Protein AF-W2HJD1-F1 (afdb_monomer)

pLDDT: mean 78.32, std 12.9, range [36.12, 96.56]

Foldseek 3Di:
DDDDDDDPVRVVVVVVVVVVVVVPPDDPDPDPPQDPPDDDDDDDCVLVVLLVVDPQQQQAPDCVSCVVSVHDPVVVVVCVVVVQKDKDKDFPDDDQDPVNVVVVVVPVCVQQDPPVRHGDPCPVDDDDDDDDDDPDDRMTMGIDGPPDDDDDDDD

Solvent-accessible surface area (backbone atoms only — not comparable to full-atom values): 10219 Å² total; per-residue (Å²): 136,84,80,81,78,77,51,70,72,53,50,50,50,52,51,52,53,52,56,58,65,64,64,74,64,94,60,75,84,90,70,73,88,70,55,96,82,65,76,88,74,82,74,66,70,71,64,53,52,51,61,66,71,46,58,58,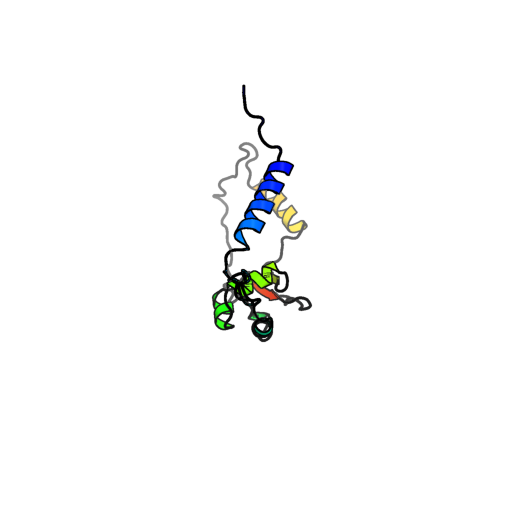90,72,33,38,86,40,68,69,46,33,52,72,60,73,39,60,64,67,57,58,54,48,34,40,73,72,59,58,35,40,84,46,76,50,61,70,70,76,76,82,49,73,66,59,48,50,54,48,62,64,53,58,58,76,47,39,38,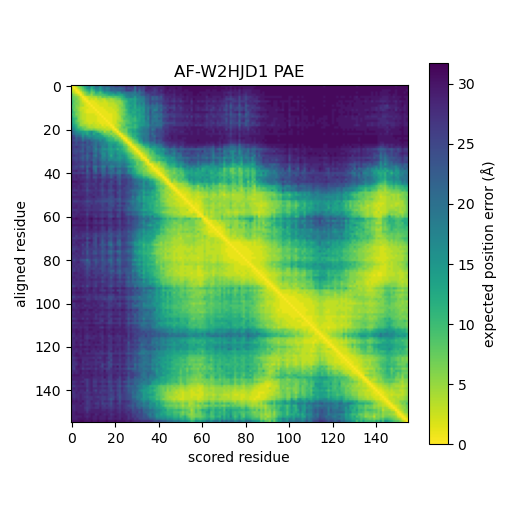94,84,78,72,40,72,58,87,56,87,89,62,82,90,83,84,88,83,83,85,67,97,67,70,60,65,49,49,22,52,39,47,85,92,57,80,77,81,79,81,79,127

Mean predicted aligned error: 15.38 Å

Organism: Phytophthora nicotianae (NCBI:txid4792)

Secondary structure (DSSP, 8-state):
-PPPPPPHHHHHHHHHHHHHHHTTSS------S--TT-SPPPPPTHHHHHHHHS-GGG--S-HHHHHHTT--HHHHHHHHHTTSEEEEEEESSPPPPHHHHHHHHHHGGGGB-TTT-SB---TT----------SS-SEEEEEEETTPPPPP---

Nearest PDB structures (foldseek):
  4v8m-assembly1_AU  TM=3.266E-01  e=4.676E+00  Trypanosoma brucei brucei TREU927
  3ja7-assembly1_A  TM=1.817E-01  e=3.081E+00  Tequatrovirus T4

Sequence (155 aa):
MLQPNLTDDQRHRVLDDLLKRKATVGIGEWKGCIKQKSGRKTKDRAEIARIRAVPVEERKPHRRHADAAGLSKHLVQALIREGVLKVHSTRIKPYLSGDNKHRRIEHAPTFIGPTTLMFEPMYDIVHVDEKWFHEDDNTRSCFIFDGETALQRSR

InterPro domains:
  IPR036397 Ribonuclease H superfamily [G3DSA:3.30.420.10] (85-154)

Structure (mmCIF, N/CA/C/O backbone):
data_AF-W2HJD1-F1
#
_entry.id   AF-W2HJD1-F1
#
loop_
_atom_site.group_PDB
_atom_site.id
_atom_site.type_symbol
_atom_site.label_atom_id
_atom_site.label_alt_id
_atom_site.label_comp_id
_atom_site.label_asym_id
_atom_site.label_entity_id
_atom_site.label_seq_id
_atom_site.pdbx_PDB_ins_code
_atom_site.Cartn_x
_atom_site.Cartn_y
_atom_site.Cartn_z
_atom_site.occupancy
_atom_site.B_iso_or_equiv
_atom_site.auth_seq_id
_atom_site.auth_comp_id
_atom_site.auth_asym_id
_atom_site.auth_atom_id
_atom_site.pdbx_PDB_model_num
ATOM 1 N N . MET A 1 1 ? 71.433 -11.333 21.081 1.00 36.12 1 MET A N 1
ATOM 2 C CA . MET A 1 1 ? 71.260 -10.082 20.312 1.00 36.12 1 MET A CA 1
ATOM 3 C C . MET A 1 1 ? 70.102 -10.291 19.345 1.00 36.12 1 MET A C 1
ATOM 5 O O . MET A 1 1 ? 70.202 -11.170 18.500 1.00 36.12 1 MET A O 1
ATOM 9 N N . LEU A 1 2 ? 68.977 -9.597 19.546 1.00 42.00 2 LEU A N 1
ATOM 10 C CA . LEU A 1 2 ? 67.780 -9.704 18.699 1.00 42.00 2 LEU A CA 1
ATOM 11 C C . LEU A 1 2 ? 68.035 -8.998 17.361 1.00 42.00 2 LEU A C 1
ATOM 13 O O . LEU A 1 2 ? 68.484 -7.855 17.351 1.00 42.00 2 LEU A O 1
ATOM 17 N N . GLN A 1 3 ? 67.770 -9.678 16.245 1.00 52.66 3 GLN A N 1
ATOM 18 C CA . GLN A 1 3 ? 67.830 -9.065 14.917 1.00 52.66 3 GLN A CA 1
ATOM 19 C C . GLN A 1 3 ? 66.760 -7.960 14.824 1.00 52.66 3 GLN A C 1
ATOM 21 O O . GLN A 1 3 ? 65.625 -8.201 15.244 1.00 52.66 3 GLN A O 1
ATOM 26 N N . PRO A 1 4 ? 67.075 -6.757 14.313 1.00 61.41 4 PRO A N 1
ATOM 27 C CA . PRO A 1 4 ? 66.078 -5.704 14.178 1.00 61.41 4 PRO A CA 1
ATOM 28 C C . PRO A 1 4 ? 65.027 -6.097 13.129 1.00 61.41 4 PRO A C 1
ATOM 30 O O . PRO A 1 4 ? 65.355 -6.497 12.013 1.00 61.41 4 PRO A O 1
ATOM 33 N N . ASN A 1 5 ? 63.749 -5.984 13.500 1.00 71.94 5 ASN A N 1
ATOM 34 C CA . ASN A 1 5 ? 62.629 -6.197 12.588 1.00 71.94 5 ASN A CA 1
ATOM 35 C C . ASN A 1 5 ? 62.651 -5.121 11.493 1.00 71.94 5 ASN A C 1
ATOM 37 O O . ASN A 1 5 ? 62.675 -3.932 11.808 1.00 71.94 5 ASN A O 1
ATOM 41 N N . LEU A 1 6 ? 62.615 -5.535 10.220 1.00 76.50 6 LEU A N 1
ATOM 42 C CA . LEU A 1 6 ? 62.516 -4.615 9.082 1.00 76.50 6 LEU A CA 1
ATOM 43 C C . LEU A 1 6 ? 61.307 -3.683 9.245 1.00 76.50 6 LEU A C 1
ATOM 45 O O . LEU A 1 6 ? 60.195 -4.158 9.502 1.00 76.50 6 LEU A O 1
ATOM 49 N N . THR A 1 7 ? 61.519 -2.387 9.020 1.00 79.75 7 THR A N 1
ATOM 50 C CA . THR A 1 7 ? 60.450 -1.390 8.871 1.00 79.75 7 THR A CA 1
ATOM 51 C C . THR A 1 7 ? 59.639 -1.639 7.597 1.00 79.75 7 THR A C 1
ATOM 53 O O . THR A 1 7 ? 60.136 -2.240 6.641 1.00 79.75 7 THR A O 1
ATOM 56 N N . ASP A 1 8 ? 58.383 -1.183 7.557 1.00 70.56 8 ASP A N 1
ATOM 57 C CA . ASP A 1 8 ? 57.470 -1.458 6.434 1.00 70.56 8 ASP A CA 1
ATOM 58 C C . ASP A 1 8 ? 58.011 -0.969 5.081 1.00 70.56 8 ASP A C 1
ATOM 60 O O . ASP A 1 8 ? 57.889 -1.679 4.084 1.00 70.56 8 ASP A O 1
ATOM 64 N N . ASP A 1 9 ? 58.749 0.142 5.053 1.00 74.38 9 ASP A N 1
ATOM 65 C CA . ASP A 1 9 ? 59.427 0.627 3.842 1.00 74.38 9 ASP A CA 1
ATOM 66 C C . ASP A 1 9 ? 60.537 -0.309 3.347 1.00 74.38 9 ASP A C 1
ATOM 68 O O . ASP A 1 9 ? 60.807 -0.404 2.146 1.00 74.38 9 ASP A O 1
ATOM 72 N N . GLN A 1 10 ? 61.216 -0.998 4.268 1.00 78.06 10 GLN A N 1
ATOM 73 C CA . GLN A 1 10 ? 62.224 -2.000 3.928 1.00 78.06 10 GLN A CA 1
ATOM 74 C C . GLN A 1 10 ? 61.557 -3.285 3.441 1.00 78.06 10 GLN A C 1
ATOM 76 O O . GLN A 1 10 ? 62.029 -3.886 2.479 1.00 78.06 10 GLN A O 1
ATOM 81 N N . ARG A 1 11 ? 60.425 -3.675 4.042 1.00 77.31 11 ARG A N 1
ATOM 82 C CA . ARG A 1 11 ? 59.618 -4.812 3.573 1.00 77.31 11 ARG A CA 1
ATOM 83 C C . ARG A 1 11 ? 59.084 -4.567 2.167 1.00 77.31 11 ARG A C 1
ATOM 85 O O . ARG A 1 11 ? 59.171 -5.461 1.332 1.00 77.31 11 ARG A O 1
ATOM 92 N N . HIS A 1 12 ? 58.590 -3.360 1.891 1.00 74.06 12 HIS A N 1
ATOM 93 C CA . HIS A 1 12 ? 58.057 -3.002 0.580 1.00 74.06 12 HIS A CA 1
ATOM 94 C C . HIS A 1 12 ? 59.150 -3.002 -0.492 1.00 74.06 12 HIS A C 1
ATOM 96 O O . HIS A 1 12 ? 58.964 -3.590 -1.553 1.00 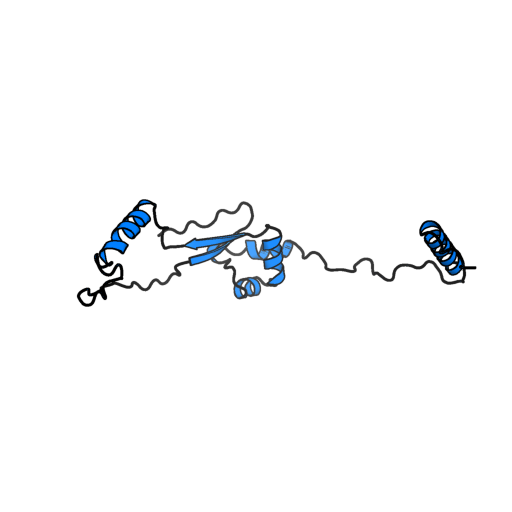74.06 12 HIS A O 1
ATOM 102 N N . ARG A 1 13 ? 60.339 -2.471 -0.173 1.00 78.19 13 ARG A N 1
ATOM 103 C CA . ARG A 1 13 ? 61.510 -2.550 -1.061 1.00 78.19 13 ARG A CA 1
ATOM 104 C C . ARG A 1 13 ? 61.950 -3.982 -1.341 1.00 78.19 13 ARG A C 1
ATOM 106 O O . ARG A 1 13 ? 62.231 -4.301 -2.489 1.00 78.19 13 ARG A O 1
ATOM 113 N N . VAL A 1 14 ? 61.984 -4.850 -0.330 1.00 78.81 14 VAL A N 1
ATOM 114 C CA . VAL A 1 14 ? 62.323 -6.272 -0.515 1.00 78.81 14 VAL A CA 1
ATOM 115 C C . VAL A 1 14 ? 61.281 -6.985 -1.379 1.00 78.81 14 VAL A C 1
ATOM 117 O O . VAL A 1 14 ? 61.648 -7.808 -2.217 1.00 78.81 14 VAL A O 1
ATOM 120 N N . LEU A 1 15 ? 59.997 -6.651 -1.217 1.00 71.69 15 LEU A N 1
ATOM 121 C CA . LEU A 1 15 ? 58.914 -7.194 -2.037 1.00 71.69 15 LEU A CA 1
ATOM 122 C C . LEU A 1 15 ? 59.051 -6.764 -3.507 1.00 71.69 15 LEU A C 1
ATOM 124 O O . LEU A 1 15 ? 58.953 -7.605 -4.399 1.00 71.69 15 LEU A O 1
ATOM 128 N N . ASP A 1 16 ? 59.344 -5.485 -3.747 1.00 73.88 16 ASP A N 1
ATOM 129 C CA . ASP A 1 16 ? 59.601 -4.927 -5.078 1.00 73.88 16 ASP A CA 1
ATOM 130 C C . ASP A 1 16 ? 60.818 -5.577 -5.747 1.00 73.88 16 ASP A C 1
ATOM 132 O O . ASP A 1 16 ? 60.775 -5.925 -6.928 1.00 73.88 16 ASP A O 1
ATOM 136 N N . ASP A 1 17 ? 61.899 -5.785 -4.992 1.00 73.00 17 ASP A N 1
ATOM 137 C CA . ASP A 1 17 ? 63.121 -6.416 -5.496 1.00 73.00 17 ASP A CA 1
ATOM 138 C C . ASP A 1 17 ? 62.891 -7.902 -5.829 1.00 73.00 17 ASP A C 1
ATOM 140 O O . ASP A 1 17 ? 63.366 -8.402 -6.850 1.00 73.00 17 ASP A O 1
ATOM 144 N N . LEU A 1 18 ? 62.092 -8.611 -5.021 1.00 66.94 18 LEU A N 1
ATOM 145 C CA . LEU A 1 18 ? 61.662 -9.989 -5.290 1.00 66.94 18 LEU A CA 1
ATOM 146 C C . LEU A 1 18 ? 60.757 -10.095 -6.523 1.00 66.94 18 LEU A C 1
ATOM 148 O O . LEU A 1 18 ? 60.914 -11.026 -7.319 1.00 66.94 18 LEU A O 1
ATOM 152 N N . LEU A 1 19 ? 59.830 -9.152 -6.699 1.00 65.31 19 LEU A N 1
ATOM 153 C CA . LEU A 1 19 ? 58.949 -9.091 -7.866 1.00 65.31 19 LEU A CA 1
ATOM 154 C C . LEU A 1 19 ? 59.744 -8.808 -9.147 1.00 65.31 19 LEU A C 1
ATOM 156 O O . LEU A 1 19 ? 59.506 -9.458 -10.165 1.00 65.31 19 LEU A O 1
ATOM 160 N N . LYS A 1 20 ? 60.751 -7.928 -9.083 1.00 64.00 20 LYS A N 1
ATOM 161 C CA . LYS A 1 20 ? 61.663 -7.648 -10.204 1.00 64.00 20 LYS A CA 1
ATOM 162 C C . LYS A 1 20 ? 62.565 -8.839 -10.542 1.00 64.00 20 LYS A C 1
ATOM 164 O O . LYS A 1 20 ? 62.753 -9.133 -11.718 1.00 64.00 20 LYS A O 1
ATOM 169 N N . ARG A 1 21 ? 63.069 -9.579 -9.544 1.00 57.66 21 ARG A N 1
ATOM 170 C CA . ARG A 1 21 ? 63.906 -10.782 -9.758 1.00 57.66 21 ARG A CA 1
ATOM 171 C C . ARG A 1 21 ? 63.140 -11.972 -10.342 1.00 57.66 21 ARG A C 1
ATOM 173 O O . ARG A 1 21 ? 63.743 -12.796 -11.019 1.00 57.66 21 ARG A O 1
ATOM 180 N N . LYS A 1 22 ? 61.824 -12.076 -10.116 1.00 49.94 22 LYS A N 1
ATOM 181 C CA . LYS A 1 22 ? 60.983 -13.110 -10.751 1.00 49.94 22 LYS A CA 1
ATOM 182 C C . LYS A 1 22 ? 60.565 -12.776 -12.189 1.00 49.94 22 LYS A C 1
ATOM 184 O O . LYS A 1 22 ? 60.092 -13.670 -12.884 1.00 49.94 22 LYS A O 1
ATOM 189 N N . ALA A 1 23 ? 60.754 -11.538 -12.647 1.00 51.59 23 ALA A N 1
ATOM 190 C CA . ALA A 1 23 ? 60.380 -11.113 -13.997 1.00 51.59 23 ALA A CA 1
ATOM 191 C C . ALA A 1 23 ? 61.416 -11.482 -15.082 1.00 51.59 23 ALA A C 1
ATOM 193 O O . ALA A 1 23 ? 61.107 -11.403 -16.266 1.00 51.59 23 ALA A O 1
ATOM 194 N N . THR A 1 24 ? 62.630 -11.908 -14.713 1.00 47.28 24 THR A N 1
ATOM 195 C CA . THR A 1 24 ? 63.742 -12.166 -15.653 1.00 47.28 24 THR A CA 1
ATOM 196 C C . THR A 1 24 ? 63.973 -13.640 -15.999 1.00 47.28 24 THR A C 1
ATOM 198 O O . THR A 1 24 ? 64.972 -13.969 -16.634 1.00 47.28 24 THR A O 1
ATOM 201 N N . VAL A 1 25 ? 63.047 -14.542 -15.656 1.00 50.41 25 VAL A N 1
ATOM 202 C CA . VAL A 1 25 ? 63.080 -15.936 -16.127 1.00 50.41 25 VAL A CA 1
ATOM 203 C C . VAL A 1 25 ? 62.000 -16.131 -17.185 1.00 50.41 25 VAL A C 1
ATOM 205 O O . VAL A 1 25 ? 60.883 -16.509 -16.860 1.00 50.41 25 VAL A O 1
ATOM 208 N N . GLY A 1 26 ? 62.339 -15.836 -18.444 1.00 54.00 26 GLY A N 1
ATOM 209 C CA . GLY A 1 26 ? 61.858 -16.531 -19.652 1.00 54.00 26 GLY A CA 1
ATOM 210 C C . GLY A 1 26 ? 60.361 -16.819 -19.841 1.00 54.00 26 GLY A C 1
ATOM 211 O O . GLY A 1 26 ? 60.029 -17.697 -20.631 1.00 54.00 26 GLY A O 1
ATOM 212 N N . ILE A 1 27 ? 59.453 -16.128 -19.160 1.00 48.78 27 ILE A N 1
ATOM 213 C CA . ILE A 1 27 ? 58.008 -16.273 -19.336 1.00 48.78 27 ILE A CA 1
ATOM 214 C C . ILE A 1 27 ? 57.509 -14.884 -19.707 1.00 48.78 27 ILE A C 1
ATOM 216 O O . ILE A 1 27 ? 57.635 -13.952 -18.915 1.00 48.78 27 ILE A O 1
ATOM 220 N N . GLY A 1 28 ? 57.042 -14.743 -20.952 1.00 56.88 28 GLY A N 1
ATOM 221 C CA . GLY A 1 28 ? 56.591 -13.475 -21.525 1.00 56.88 28 GLY A CA 1
ATOM 222 C C . GLY A 1 28 ? 55.602 -12.726 -20.629 1.00 56.88 28 GLY A C 1
ATOM 223 O O . GLY A 1 28 ? 55.004 -13.316 -19.731 1.00 56.88 28 GLY A O 1
ATOM 224 N N . GLU A 1 29 ? 55.462 -11.420 -20.885 1.00 52.56 29 GLU A N 1
ATOM 225 C CA . GLU A 1 29 ? 54.611 -10.482 -20.138 1.00 52.56 29 GLU A CA 1
ATOM 226 C C . GLU A 1 29 ? 53.389 -11.160 -19.504 1.00 52.56 29 GLU A C 1
ATOM 228 O O . GLU A 1 29 ? 52.537 -11.715 -20.207 1.00 52.56 29 GLU A O 1
ATOM 233 N N . TRP A 1 30 ? 53.289 -11.095 -18.173 1.00 53.91 30 TRP A N 1
ATOM 234 C CA . TRP A 1 30 ? 52.121 -11.560 -17.431 1.00 53.91 30 TRP A CA 1
ATOM 235 C C . TRP A 1 30 ? 50.894 -10.734 -17.836 1.00 53.91 30 TRP A C 1
ATOM 237 O O . TRP A 1 30 ? 50.553 -9.724 -17.224 1.00 53.91 30 TRP A O 1
ATOM 247 N N . LYS A 1 31 ? 50.205 -11.172 -18.888 1.00 57.69 31 LYS A N 1
ATOM 248 C CA . LYS A 1 31 ? 48.886 -10.666 -19.252 1.00 57.69 31 LYS A CA 1
ATOM 249 C C . LYS A 1 31 ? 47.885 -11.265 -18.277 1.00 57.69 31 LYS A C 1
ATOM 251 O O . LYS A 1 31 ? 47.744 -12.484 -18.194 1.00 57.69 31 LYS A O 1
ATOM 256 N N . GLY A 1 32 ? 47.195 -10.412 -17.520 1.00 58.69 32 GLY A N 1
ATOM 257 C CA . GLY A 1 32 ? 46.126 -10.857 -16.631 1.00 58.69 32 GLY A CA 1
ATOM 258 C C . GLY A 1 32 ? 45.141 -11.756 -17.386 1.00 58.69 32 GLY A C 1
ATOM 259 O O . GLY A 1 32 ? 44.663 -11.397 -18.459 1.00 58.69 32 GLY A O 1
ATOM 260 N N . CYS A 1 33 ? 44.815 -12.923 -16.823 1.00 58.44 33 CYS A N 1
ATOM 261 C CA . CYS A 1 33 ? 43.911 -13.908 -17.442 1.00 58.44 33 CYS A CA 1
ATOM 262 C C . CYS A 1 33 ? 42.430 -13.450 -17.443 1.00 58.44 33 CYS A C 1
ATOM 264 O O . CYS A 1 33 ? 41.513 -14.176 -17.837 1.00 58.44 33 CYS A O 1
ATOM 266 N N . ILE A 1 34 ? 42.178 -12.221 -16.985 1.00 64.25 34 ILE A N 1
ATOM 267 C CA . ILE A 1 34 ? 40.869 -11.585 -16.978 1.00 64.25 34 ILE A CA 1
ATOM 268 C C . ILE A 1 34 ? 40.520 -11.222 -18.422 1.00 64.25 34 ILE A C 1
ATOM 270 O O . ILE A 1 34 ? 41.024 -10.256 -18.993 1.00 64.25 34 ILE A O 1
ATOM 274 N N . LYS A 1 35 ? 39.638 -12.019 -19.030 1.00 74.69 35 LYS A N 1
ATOM 275 C CA . LYS A 1 35 ? 39.087 -11.740 -20.362 1.00 74.69 35 LYS A CA 1
ATOM 276 C C . LYS A 1 35 ? 38.505 -10.32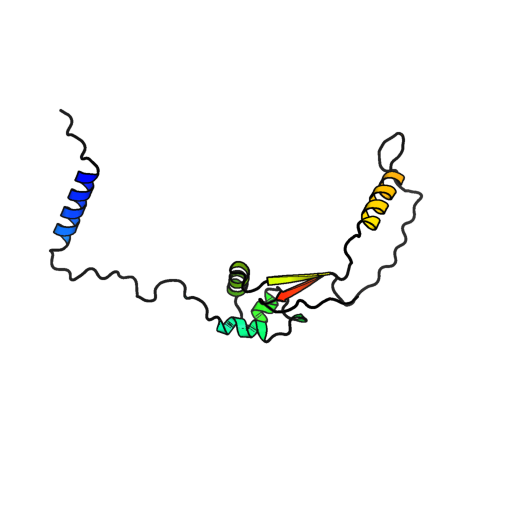1 -20.371 1.00 74.69 35 LYS A C 1
ATOM 278 O O . LYS A 1 35 ? 37.709 -10.002 -19.499 1.00 74.69 35 LYS A O 1
ATOM 283 N N . GLN A 1 36 ? 38.807 -9.500 -21.383 1.00 66.75 36 GLN A N 1
ATOM 284 C CA . GLN A 1 36 ? 38.372 -8.087 -21.457 1.00 66.75 36 GLN A CA 1
ATOM 285 C C . GLN A 1 36 ? 36.850 -7.864 -21.315 1.00 66.75 36 GLN A C 1
ATOM 287 O O . GLN A 1 36 ? 36.398 -6.765 -21.012 1.00 66.75 36 GLN A O 1
ATOM 292 N N . LYS A 1 37 ? 36.036 -8.911 -21.508 1.00 66.06 37 LYS A N 1
ATOM 293 C CA . LYS A 1 37 ? 34.586 -8.913 -21.272 1.00 66.06 37 LYS A CA 1
ATOM 294 C C . LYS A 1 37 ? 34.172 -9.691 -20.011 1.00 66.06 37 LYS A C 1
ATOM 296 O O . LYS A 1 37 ? 33.057 -10.202 -19.987 1.00 66.06 37 LYS A O 1
ATOM 301 N N . SER A 1 38 ? 34.990 -9.756 -18.970 1.00 67.38 38 SER A N 1
ATOM 302 C CA . SER A 1 38 ? 34.630 -10.348 -17.676 1.00 67.38 38 SER A CA 1
ATOM 303 C C . SER A 1 38 ? 33.662 -9.464 -16.880 1.00 67.38 38 SER A C 1
ATOM 305 O O . SER A 1 38 ? 33.668 -8.244 -17.025 1.00 67.38 38 SER A O 1
ATOM 307 N N . GLY A 1 39 ? 32.847 -10.072 -16.018 1.00 72.19 39 GLY A N 1
ATOM 308 C CA . GLY A 1 39 ? 31.912 -9.364 -15.140 1.00 72.19 39 GLY A CA 1
ATOM 309 C C . GLY A 1 39 ? 30.475 -9.304 -15.664 1.00 72.19 39 GLY A C 1
ATOM 310 O O . GLY A 1 39 ? 30.174 -9.650 -16.810 1.00 72.19 39 GLY A O 1
ATOM 311 N N . ARG A 1 40 ? 29.566 -8.877 -14.781 1.00 65.00 40 ARG A N 1
ATOM 312 C CA . ARG A 1 40 ? 28.132 -8.772 -15.067 1.00 65.00 40 ARG A CA 1
ATOM 313 C C . ARG A 1 40 ? 27.890 -7.699 -16.127 1.00 65.00 40 ARG A C 1
ATOM 315 O O . ARG A 1 40 ? 28.230 -6.540 -15.921 1.00 65.00 40 ARG A O 1
ATOM 322 N N . LYS A 1 41 ? 27.277 -8.077 -17.248 1.00 69.62 41 LYS A N 1
ATOM 323 C CA . LYS A 1 41 ? 26.894 -7.123 -18.295 1.00 69.62 41 LYS A CA 1
ATOM 324 C C . LYS A 1 41 ? 25.689 -6.301 -17.857 1.00 69.62 41 LYS A C 1
ATOM 326 O O . LYS A 1 41 ? 24.735 -6.851 -17.299 1.00 69.62 41 LYS A O 1
ATOM 331 N N . THR A 1 42 ? 25.740 -5.000 -18.127 1.00 63.81 42 THR A N 1
ATOM 332 C CA . THR A 1 42 ? 24.575 -4.120 -18.044 1.00 63.81 42 THR A CA 1
ATOM 333 C C . THR A 1 42 ? 23.532 -4.658 -19.011 1.00 63.81 42 THR A C 1
ATOM 335 O O . THR A 1 42 ? 23.834 -4.880 -20.184 1.00 63.81 42 THR A O 1
ATOM 338 N N . LYS A 1 43 ? 22.334 -4.949 -18.505 1.00 63.91 43 LYS A N 1
ATOM 339 C CA . LYS A 1 43 ? 21.224 -5.352 -19.366 1.00 63.91 43 LYS A CA 1
ATOM 340 C C . LYS A 1 43 ? 20.844 -4.184 -20.262 1.00 63.91 43 LYS A C 1
ATOM 342 O O . LYS A 1 43 ? 20.904 -3.033 -19.830 1.00 63.91 43 LYS A O 1
ATOM 347 N N . ASP A 1 44 ? 20.469 -4.498 -21.493 1.00 63.25 44 ASP A N 1
ATOM 348 C CA . ASP A 1 44 ? 20.068 -3.483 -22.448 1.00 63.25 44 ASP A CA 1
ATOM 349 C C . ASP A 1 44 ? 18.789 -2.788 -21.961 1.00 63.25 44 ASP A C 1
ATOM 351 O O . ASP A 1 44 ? 17.798 -3.435 -21.609 1.00 63.25 44 ASP A O 1
ATOM 355 N N . ARG A 1 45 ? 18.808 -1.452 -21.933 1.00 63.41 45 ARG A N 1
ATOM 356 C CA . ARG A 1 45 ? 17.637 -0.638 -21.582 1.00 63.41 45 ARG A CA 1
ATOM 357 C C . ARG A 1 45 ? 16.521 -0.781 -22.619 1.00 63.41 45 ARG A C 1
ATOM 359 O O . ARG A 1 45 ? 15.390 -0.411 -22.322 1.00 63.41 45 ARG A O 1
ATOM 366 N N . ALA A 1 46 ? 16.788 -1.382 -23.779 1.00 65.75 46 ALA A N 1
ATOM 367 C CA . ALA A 1 46 ? 15.756 -1.809 -24.720 1.00 65.75 46 ALA A CA 1
ATOM 368 C C . ALA A 1 46 ? 14.696 -2.733 -24.076 1.00 65.75 46 ALA A C 1
ATOM 370 O O . ALA A 1 46 ? 13.523 -2.662 -24.438 1.00 65.75 46 ALA A O 1
ATOM 371 N N . GLU A 1 47 ? 15.057 -3.543 -23.067 1.00 68.19 47 GLU A N 1
ATOM 372 C CA . GLU A 1 47 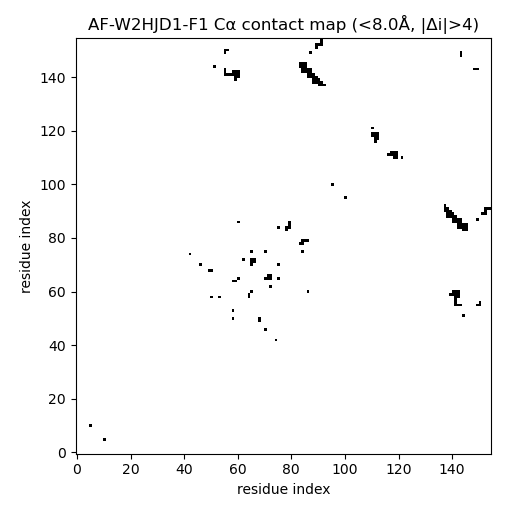? 14.099 -4.378 -22.318 1.00 68.19 47 GLU A CA 1
ATOM 373 C C . GLU A 1 47 ? 13.055 -3.533 -21.552 1.00 68.19 47 GLU A C 1
ATOM 375 O O . GLU A 1 47 ? 11.926 -3.978 -21.347 1.00 68.19 47 GLU A O 1
ATOM 380 N N . ILE A 1 48 ? 13.385 -2.285 -21.191 1.00 72.12 48 ILE A N 1
ATOM 381 C CA . ILE A 1 48 ? 12.485 -1.349 -20.493 1.00 72.12 48 ILE A CA 1
ATOM 382 C C . ILE A 1 48 ? 11.309 -0.938 -21.387 1.00 72.12 48 ILE A C 1
ATOM 384 O O . ILE A 1 48 ? 10.185 -0.784 -20.901 1.00 72.12 48 ILE A O 1
ATOM 388 N N . ALA A 1 49 ? 11.538 -0.820 -22.700 1.00 73.06 49 ALA A N 1
ATOM 389 C CA . ALA A 1 49 ? 10.502 -0.449 -23.660 1.00 73.06 49 ALA A CA 1
ATOM 390 C C . ALA A 1 49 ? 9.324 -1.439 -23.650 1.00 73.06 49 ALA A C 1
ATOM 392 O O . ALA A 1 49 ? 8.186 -1.034 -23.874 1.00 73.06 49 ALA A O 1
ATOM 393 N N . ARG A 1 50 ? 9.569 -2.713 -23.305 1.00 79.88 50 ARG A N 1
ATOM 394 C CA . ARG A 1 50 ? 8.521 -3.740 -2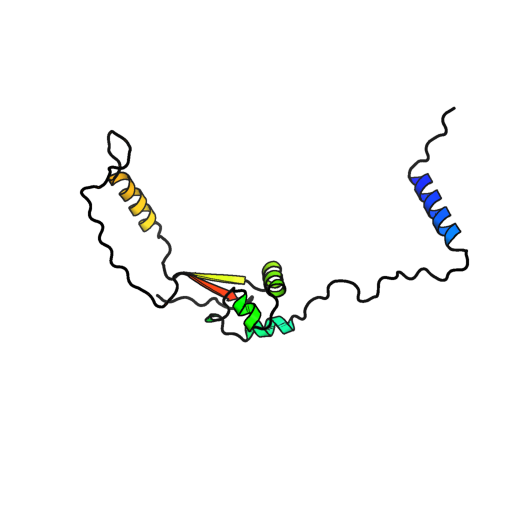3.194 1.00 79.88 50 ARG A CA 1
ATOM 395 C C . ARG A 1 50 ? 7.559 -3.476 -22.040 1.00 79.88 50 ARG A C 1
ATOM 397 O O . ARG A 1 50 ? 6.362 -3.658 -22.208 1.00 79.88 50 ARG A O 1
ATOM 404 N N . ILE 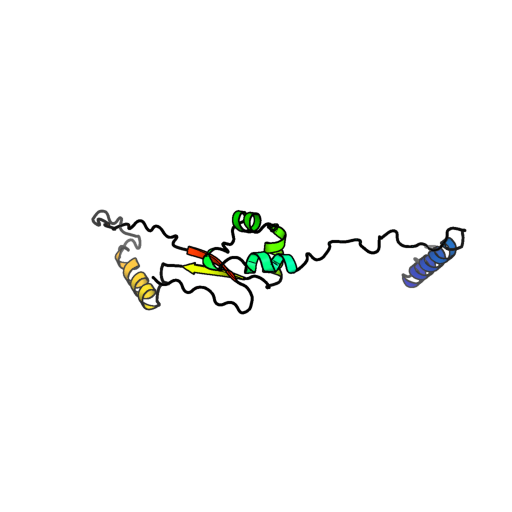A 1 51 ? 8.058 -3.002 -20.893 1.00 79.50 51 ILE A N 1
ATOM 405 C CA . ILE A 1 51 ? 7.190 -2.580 -19.778 1.00 79.50 51 ILE A CA 1
ATOM 406 C C . ILE A 1 51 ? 6.376 -1.360 -20.205 1.00 79.50 51 ILE A C 1
ATOM 408 O O . ILE A 1 51 ? 5.186 -1.280 -19.921 1.00 79.50 51 ILE A O 1
ATOM 412 N N . ARG A 1 52 ? 7.019 -0.412 -20.897 1.00 81.56 52 ARG A N 1
ATOM 413 C CA . ARG A 1 52 ? 6.378 0.834 -21.321 1.00 81.56 52 ARG A CA 1
ATOM 414 C C . ARG A 1 52 ? 5.285 0.618 -22.372 1.00 81.56 52 ARG A C 1
ATOM 416 O O . ARG A 1 52 ? 4.318 1.369 -22.386 1.00 81.56 52 ARG A O 1
ATOM 423 N N . ALA A 1 53 ? 5.413 -0.413 -23.204 1.00 83.00 53 ALA A N 1
ATOM 424 C CA . ALA A 1 53 ? 4.405 -0.784 -24.195 1.00 83.00 53 ALA A CA 1
ATOM 425 C C . ALA A 1 53 ? 3.085 -1.276 -23.571 1.00 83.00 53 ALA A C 1
ATOM 427 O O . ALA A 1 53 ? 2.039 -1.161 -24.200 1.00 83.00 53 ALA A O 1
ATOM 428 N N . VAL A 1 54 ? 3.120 -1.805 -22.344 1.00 82.50 54 VAL A N 1
ATOM 429 C CA . VAL A 1 54 ? 1.912 -2.216 -21.615 1.00 82.50 54 VAL A CA 1
ATOM 430 C C . VAL A 1 54 ? 1.203 -0.967 -21.066 1.00 82.50 54 VAL A C 1
ATOM 432 O O . VAL A 1 54 ? 1.892 -0.079 -20.555 1.00 82.50 54 VAL A O 1
ATOM 435 N N . PRO A 1 55 ? -0.137 -0.868 -21.120 1.00 83.50 55 PRO A N 1
ATOM 436 C CA . PRO A 1 55 ? -0.886 0.205 -20.460 1.00 83.50 55 PRO A CA 1
ATOM 437 C C . PRO A 1 55 ? -0.623 0.253 -18.947 1.00 83.50 55 PRO A C 1
ATOM 439 O O . PRO A 1 55 ? -0.403 -0.779 -18.312 1.00 83.50 55 PRO A O 1
ATOM 442 N N . VAL A 1 56 ? -0.630 1.445 -18.343 1.00 83.25 56 VAL A N 1
ATOM 443 C CA . VAL A 1 56 ? -0.260 1.639 -16.924 1.00 83.25 56 VAL A CA 1
ATOM 444 C C . VAL A 1 56 ? -1.161 0.823 -15.985 1.00 83.25 56 VAL A C 1
ATOM 446 O O . VAL A 1 56 ? -0.684 0.296 -14.980 1.00 83.25 56 VAL A O 1
ATOM 449 N N . GLU A 1 57 ? -2.433 0.660 -16.344 1.00 79.00 57 GLU A N 1
ATOM 450 C CA . GLU A 1 57 ? -3.462 -0.127 -15.656 1.00 79.00 57 GLU A CA 1
ATOM 451 C C . GLU A 1 57 ? -3.037 -1.589 -15.453 1.00 79.00 57 GLU A C 1
ATOM 453 O O . GLU A 1 57 ? -3.340 -2.212 -14.431 1.00 79.00 57 GLU A O 1
ATOM 458 N N . GLU A 1 58 ? -2.316 -2.133 -16.432 1.00 79.00 58 GLU A N 1
ATOM 459 C CA . GLU A 1 58 ? -1.946 -3.543 -16.516 1.00 79.00 58 GLU A CA 1
ATOM 460 C C . GLU A 1 58 ? -0.507 -3.808 -16.063 1.00 79.00 58 GLU A C 1
ATOM 462 O O . GLU A 1 58 ? -0.114 -4.962 -15.887 1.00 79.00 58 GLU A O 1
ATOM 467 N N . ARG A 1 59 ? 0.292 -2.769 -15.797 1.00 85.25 59 ARG A N 1
ATOM 468 C CA . ARG A 1 59 ? 1.671 -2.895 -15.292 1.00 85.25 59 ARG A CA 1
ATOM 469 C C . ARG A 1 59 ? 1.716 -3.266 -13.809 1.00 85.25 59 ARG A C 1
ATOM 471 O O . ARG A 1 59 ? 2.399 -2.605 -13.025 1.00 85.25 59 ARG A O 1
ATOM 478 N N . LYS A 1 60 ? 0.993 -4.299 -13.378 1.00 82.06 60 LYS A N 1
ATOM 479 C CA . LYS A 1 60 ? 0.949 -4.657 -11.956 1.00 82.06 60 LYS A CA 1
ATOM 480 C C . LYS A 1 60 ? 2.343 -5.091 -11.477 1.00 82.06 60 LYS A C 1
ATOM 482 O O . LYS A 1 60 ? 3.036 -5.825 -12.190 1.00 82.06 60 LYS A O 1
ATOM 487 N N . PRO A 1 61 ? 2.760 -4.726 -10.251 1.00 73.62 61 PRO A N 1
ATOM 488 C CA . PRO A 1 61 ? 4.006 -5.171 -9.654 1.00 73.62 61 PRO A CA 1
ATOM 489 C C . PRO A 1 61 ? 3.846 -6.603 -9.153 1.00 73.62 61 PRO A C 1
ATOM 491 O O . PRO A 1 61 ? 3.848 -6.893 -7.961 1.00 73.62 61 PRO A O 1
ATOM 494 N N . HIS A 1 62 ? 3.686 -7.524 -10.094 1.00 70.50 62 HIS A N 1
ATOM 495 C CA . HIS A 1 62 ? 3.598 -8.942 -9.825 1.00 70.50 62 HIS A CA 1
ATOM 496 C C . HIS A 1 62 ? 4.656 -9.662 -10.648 1.00 70.50 62 HIS A C 1
ATOM 498 O O . HIS A 1 62 ? 4.850 -9.392 -11.830 1.00 70.50 62 HIS A O 1
ATOM 504 N N . ARG A 1 63 ? 5.294 -10.662 -10.034 1.00 72.19 63 ARG A N 1
ATOM 505 C CA . ARG A 1 63 ? 6.193 -11.597 -10.723 1.00 72.19 63 ARG A CA 1
ATOM 506 C C . ARG A 1 63 ? 5.615 -12.124 -12.051 1.00 72.19 63 ARG A C 1
ATOM 508 O O . ARG A 1 63 ? 6.279 -11.998 -13.062 1.00 72.19 63 ARG A O 1
ATOM 515 N N . ARG A 1 64 ? 4.359 -12.593 -12.058 1.00 68.00 64 ARG A N 1
ATOM 516 C CA . ARG A 1 64 ? 3.622 -13.030 -13.254 1.00 68.00 64 ARG A CA 1
ATOM 517 C C . ARG A 1 64 ? 3.540 -11.975 -14.363 1.00 68.00 64 ARG A C 1
ATOM 519 O O . ARG A 1 64 ? 3.649 -12.344 -15.520 1.00 68.00 64 ARG A O 1
ATOM 526 N N . HIS A 1 65 ? 3.394 -10.689 -14.033 1.00 70.25 65 HIS A N 1
ATOM 527 C CA . HIS A 1 65 ? 3.411 -9.619 -15.039 1.00 70.25 65 HIS A CA 1
ATOM 528 C C . HIS A 1 65 ? 4.812 -9.389 -15.609 1.00 70.25 65 HIS A C 1
ATOM 530 O O . HIS A 1 65 ? 4.953 -9.206 -16.812 1.00 70.25 65 HIS A O 1
ATOM 536 N N . ALA A 1 66 ? 5.853 -9.443 -14.771 1.00 73.75 66 ALA A N 1
ATOM 537 C CA . ALA A 1 66 ? 7.232 -9.395 -15.256 1.00 73.75 66 ALA A CA 1
ATOM 538 C C . ALA A 1 66 ? 7.533 -10.585 -16.183 1.00 73.75 66 ALA A C 1
ATOM 540 O O . ALA A 1 66 ? 8.097 -10.391 -17.257 1.00 73.75 66 ALA A O 1
ATOM 541 N N . ASP A 1 67 ? 7.082 -11.785 -15.806 1.00 72.12 67 ASP A N 1
ATOM 542 C CA . ASP A 1 67 ? 7.224 -12.996 -16.615 1.00 72.12 67 ASP A CA 1
ATOM 543 C C . ASP A 1 67 ? 6.454 -12.865 -17.950 1.00 72.12 67 ASP A C 1
ATOM 545 O O . ASP A 1 67 ? 7.011 -13.169 -19.002 1.00 72.12 67 ASP A O 1
ATOM 549 N N . ALA A 1 68 ? 5.227 -12.322 -17.936 1.00 71.31 68 ALA A N 1
ATOM 550 C CA . ALA A 1 68 ? 4.426 -12.060 -19.138 1.00 71.31 68 ALA A CA 1
ATOM 551 C C . ALA A 1 68 ? 5.047 -10.998 -20.066 1.00 71.31 68 ALA A C 1
ATOM 553 O O . ALA A 1 68 ? 4.988 -11.131 -21.284 1.00 71.31 68 ALA A O 1
ATOM 554 N N . ALA A 1 69 ? 5.708 -9.980 -19.507 1.00 76.06 69 ALA A N 1
ATOM 555 C CA . ALA A 1 69 ? 6.480 -8.996 -20.269 1.00 76.06 69 ALA A CA 1
ATOM 556 C C . ALA A 1 69 ? 7.814 -9.562 -20.814 1.00 76.06 69 ALA A C 1
ATOM 558 O O . ALA A 1 69 ? 8.567 -8.853 -21.489 1.00 76.06 69 ALA A O 1
ATOM 559 N N . GLY A 1 70 ? 8.134 -10.827 -20.511 1.00 77.62 70 GLY A N 1
ATOM 560 C CA . GLY A 1 70 ? 9.383 -11.478 -20.898 1.00 77.62 70 GLY A CA 1
ATOM 561 C C . GLY A 1 70 ? 10.599 -10.933 -20.150 1.00 77.62 70 GLY A C 1
ATOM 562 O O . GLY A 1 70 ? 11.701 -10.913 -20.699 1.00 77.62 70 GLY A O 1
ATOM 563 N N . LEU A 1 71 ? 10.409 -10.447 -18.919 1.00 79.75 71 LEU A N 1
ATOM 564 C CA . LEU A 1 71 ? 11.438 -9.796 -18.115 1.00 79.75 71 LEU A CA 1
ATOM 565 C C . LEU A 1 71 ? 11.754 -10.588 -16.856 1.00 79.75 71 LEU A C 1
ATOM 567 O O . LEU A 1 71 ? 10.888 -11.018 -16.102 1.00 79.75 71 LEU A O 1
ATOM 571 N N . SER A 1 72 ? 13.044 -10.693 -16.546 1.00 80.75 72 SER A N 1
ATOM 572 C CA . SER A 1 72 ? 13.461 -11.276 -15.271 1.00 80.75 72 SER A CA 1
ATOM 573 C C . SER A 1 72 ? 13.006 -10.400 -14.096 1.00 80.75 72 SER A C 1
ATOM 575 O O . SER A 1 72 ? 13.288 -9.198 -14.088 1.00 80.75 72 SER A O 1
ATOM 577 N N . LYS A 1 73 ? 12.467 -11.012 -13.033 1.00 82.69 73 LYS A N 1
ATOM 578 C CA . LYS A 1 73 ? 12.209 -10.349 -11.736 1.00 82.69 73 LYS A CA 1
ATOM 579 C C . LYS A 1 73 ? 13.396 -9.504 -11.250 1.00 82.69 73 LYS A C 1
ATOM 581 O O . LYS A 1 73 ? 13.205 -8.401 -10.745 1.00 82.69 73 LYS A O 1
ATOM 586 N N . HIS A 1 74 ? 14.621 -10.014 -11.406 1.00 82.44 74 HIS A N 1
ATOM 587 C CA . HIS A 1 74 ? 15.828 -9.296 -10.993 1.00 82.44 74 HIS A CA 1
ATOM 588 C C . HIS A 1 74 ? 15.973 -7.957 -11.730 1.00 82.44 74 HIS A C 1
ATOM 590 O O . HIS A 1 74 ? 16.365 -6.972 -11.113 1.00 82.44 74 HIS A O 1
ATOM 596 N N . LEU A 1 75 ? 15.717 -7.906 -13.042 1.00 81.88 75 LEU A N 1
ATOM 597 C CA . LEU A 1 75 ? 15.828 -6.656 -13.800 1.00 81.88 75 LEU A CA 1
ATOM 598 C C . LEU A 1 75 ? 14.843 -5.619 -13.262 1.00 81.88 75 LEU A C 1
ATOM 600 O O . LEU A 1 75 ? 15.253 -4.510 -12.951 1.00 81.88 75 LEU A O 1
ATOM 604 N N . VAL A 1 76 ? 13.581 -6.004 -13.072 1.00 83.88 76 VAL A N 1
ATOM 605 C CA . VAL A 1 76 ? 12.556 -5.108 -12.518 1.00 83.88 76 VAL A CA 1
ATOM 606 C C . VAL A 1 76 ? 12.986 -4.564 -11.152 1.00 83.88 76 VAL A C 1
ATOM 608 O O . VAL A 1 76 ? 12.916 -3.364 -10.912 1.00 83.88 76 VAL A O 1
ATOM 611 N N . GLN A 1 77 ? 13.516 -5.418 -10.274 1.00 84.88 77 GLN A N 1
ATOM 612 C CA . GLN A 1 77 ? 14.004 -4.988 -8.962 1.00 84.88 77 GLN A CA 1
ATOM 613 C C . GLN A 1 77 ? 15.231 -4.064 -9.045 1.00 84.88 77 GLN A C 1
ATOM 615 O O . GLN A 1 77 ? 15.356 -3.150 -8.231 1.00 84.88 77 GLN A O 1
ATOM 620 N N . ALA A 1 78 ? 16.131 -4.288 -10.008 1.00 85.19 78 ALA A N 1
ATOM 621 C CA . ALA A 1 78 ? 17.262 -3.398 -10.256 1.00 85.19 78 ALA A CA 1
ATOM 622 C C . ALA A 1 78 ? 16.784 -2.017 -10.729 1.00 85.19 78 ALA A C 1
ATOM 624 O O . ALA A 1 78 ? 17.214 -1.021 -10.165 1.00 85.19 78 ALA A O 1
ATOM 625 N N . LEU A 1 79 ? 15.818 -1.961 -11.654 1.00 84.19 79 LEU A N 1
ATOM 626 C CA . LEU A 1 79 ? 15.230 -0.706 -12.143 1.00 84.19 79 LEU A CA 1
ATOM 627 C C . LEU A 1 79 ? 14.530 0.090 -11.036 1.00 84.19 79 LEU A C 1
ATOM 629 O O . LEU A 1 79 ? 14.624 1.313 -11.013 1.00 84.19 79 LEU A O 1
ATOM 633 N N . ILE A 1 80 ? 13.866 -0.596 -10.100 1.00 87.00 80 ILE A N 1
ATOM 634 C CA . ILE A 1 80 ? 13.270 0.053 -8.923 1.00 87.00 80 ILE A CA 1
ATOM 635 C C . ILE A 1 80 ? 14.355 0.620 -8.005 1.00 87.00 80 ILE A C 1
ATOM 637 O O . ILE A 1 80 ? 14.236 1.744 -7.529 1.00 87.00 80 ILE A O 1
ATOM 641 N N . ARG A 1 81 ? 15.435 -0.136 -7.768 1.00 86.88 81 ARG A N 1
ATOM 642 C CA . ARG A 1 81 ? 16.553 0.310 -6.922 1.00 86.88 81 ARG A CA 1
ATOM 643 C C . ARG A 1 81 ? 17.313 1.487 -7.535 1.00 86.88 81 ARG A C 1
ATOM 645 O O . ARG A 1 81 ? 17.740 2.370 -6.805 1.00 86.88 81 ARG A O 1
ATOM 652 N N . GLU A 1 82 ? 17.476 1.482 -8.853 1.00 85.88 82 GLU A N 1
ATOM 653 C CA . GLU A 1 82 ? 18.088 2.567 -9.627 1.00 85.88 82 GLU A CA 1
ATOM 654 C C . GLU A 1 82 ? 17.157 3.785 -9.772 1.00 85.88 82 GLU A C 1
ATOM 656 O O . GLU A 1 82 ? 17.592 4.825 -10.254 1.00 85.88 82 GLU A O 1
ATOM 661 N N . GLY A 1 83 ? 15.887 3.677 -9.358 1.00 84.69 83 GLY A N 1
ATOM 662 C CA . GLY A 1 83 ? 14.906 4.766 -9.384 1.00 84.69 83 GLY A CA 1
ATOM 663 C C . GLY A 1 83 ? 14.215 4.990 -10.732 1.00 84.69 83 GLY A C 1
ATOM 664 O O . GLY A 1 83 ? 13.289 5.791 -10.793 1.00 84.69 83 GLY A O 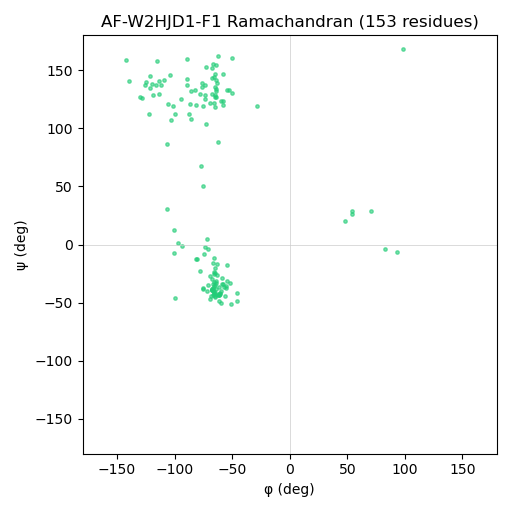1
ATOM 665 N N . VAL A 1 84 ? 14.604 4.248 -11.775 1.00 85.81 84 VAL A N 1
ATOM 666 C CA . VAL A 1 84 ? 14.036 4.327 -13.136 1.00 85.81 84 VAL A CA 1
ATOM 667 C C . VAL A 1 84 ? 12.564 3.906 -13.166 1.00 85.81 84 VAL A C 1
ATOM 669 O O . VAL A 1 84 ? 11.781 4.403 -13.974 1.00 85.81 84 VAL A O 1
ATOM 672 N N . LEU A 1 85 ? 12.194 2.958 -12.301 1.00 85.94 85 LEU A N 1
ATOM 673 C CA . LEU A 1 85 ? 10.835 2.447 -12.167 1.00 85.94 85 LEU A CA 1
ATOM 674 C C . LEU A 1 85 ? 10.317 2.716 -10.759 1.00 85.94 85 LEU A C 1
ATOM 676 O O . LEU A 1 85 ? 10.940 2.318 -9.776 1.00 85.94 85 LEU A O 1
ATOM 680 N N . LYS A 1 86 ? 9.139 3.320 -10.643 1.00 88.31 86 LYS A N 1
ATOM 681 C CA . LYS A 1 86 ? 8.479 3.555 -9.357 1.00 88.31 86 LYS A CA 1
ATOM 682 C C . LYS A 1 86 ? 7.231 2.697 -9.258 1.00 88.31 86 LYS A C 1
ATOM 684 O O . LYS A 1 86 ? 6.474 2.567 -10.216 1.00 88.31 86 LYS A O 1
ATOM 689 N N . VAL A 1 87 ? 7.018 2.100 -8.090 1.00 88.38 87 VAL A N 1
ATOM 690 C CA . VAL A 1 87 ? 5.749 1.436 -7.784 1.00 88.38 87 VAL A CA 1
ATOM 691 C C . VAL A 1 87 ? 4.811 2.486 -7.222 1.00 88.38 87 VAL A C 1
ATOM 693 O O . VAL A 1 87 ? 5.106 3.099 -6.198 1.00 88.38 87 VAL A O 1
ATOM 696 N N . HIS A 1 88 ? 3.679 2.677 -7.881 1.00 88.62 88 HIS A N 1
ATOM 697 C CA . HIS A 1 88 ? 2.614 3.534 -7.397 1.00 88.62 88 HIS A CA 1
ATOM 698 C C . HIS A 1 88 ? 1.426 2.681 -6.967 1.00 88.62 88 HIS A C 1
ATOM 700 O O . HIS A 1 88 ? 1.130 1.670 -7.599 1.00 88.62 88 HIS A O 1
ATOM 706 N N . SER A 1 89 ? 0.768 3.062 -5.874 1.00 86.38 89 SER A N 1
ATOM 707 C CA . SER A 1 89 ? -0.357 2.323 -5.306 1.00 86.38 89 SER A CA 1
ATOM 708 C C . SER A 1 89 ? -1.539 3.257 -5.103 1.00 86.38 89 SER A C 1
ATOM 710 O O . SER A 1 89 ? -1.406 4.287 -4.443 1.00 86.38 89 SER A O 1
ATOM 712 N N . THR A 1 90 ? -2.691 2.888 -5.654 1.00 85.19 90 THR A N 1
ATOM 713 C CA . THR A 1 90 ? -3.948 3.625 -5.532 1.00 85.19 90 THR A CA 1
ATOM 714 C C . THR A 1 90 ? -4.955 2.818 -4.725 1.00 85.19 90 THR A C 1
ATOM 716 O O . THR A 1 90 ? -5.062 1.593 -4.851 1.00 85.19 90 THR A O 1
ATOM 719 N N . ARG A 1 91 ? -5.714 3.511 -3.873 1.00 84.94 91 ARG A N 1
ATOM 720 C CA . ARG A 1 91 ? -6.706 2.906 -2.981 1.00 84.94 91 ARG A CA 1
ATOM 721 C C . ARG A 1 91 ? -8.089 3.480 -3.259 1.00 84.94 91 ARG A C 1
ATOM 723 O O . ARG A 1 91 ? -8.214 4.693 -3.352 1.00 84.94 91 ARG A O 1
ATOM 730 N N . ILE A 1 92 ? -9.115 2.628 -3.339 1.00 85.25 92 ILE A N 1
ATOM 731 C CA . ILE A 1 92 ? -10.517 3.084 -3.454 1.00 85.25 92 ILE A CA 1
ATOM 732 C C . ILE A 1 92 ? -10.961 3.743 -2.150 1.00 85.25 92 ILE A C 1
ATOM 734 O O . ILE A 1 92 ? -11.616 4.782 -2.143 1.00 85.25 92 ILE A O 1
ATOM 738 N N . LYS A 1 93 ? -10.618 3.117 -1.017 1.00 82.44 93 LYS A N 1
ATOM 739 C CA . LYS A 1 93 ? -11.025 3.618 0.293 1.00 82.44 93 LYS A CA 1
ATOM 740 C C . LYS A 1 93 ? -10.284 4.923 0.596 1.00 82.44 93 LYS A C 1
ATOM 742 O O . LYS A 1 93 ? -9.049 4.886 0.650 1.00 82.44 93 LYS A O 1
ATOM 747 N N . PRO A 1 94 ? -11.007 6.031 0.839 1.00 82.88 94 PRO A N 1
ATOM 748 C CA . PRO A 1 94 ? -10.383 7.306 1.142 1.00 82.88 94 PRO A CA 1
ATOM 749 C C . PRO A 1 94 ? -9.609 7.222 2.458 1.00 82.88 94 PRO A C 1
ATOM 751 O O . PRO A 1 94 ? -9.905 6.411 3.343 1.00 82.88 94 PRO A O 1
ATOM 754 N N . TYR A 1 95 ? -8.606 8.083 2.589 1.00 86.31 95 TYR A N 1
ATOM 755 C CA . TYR A 1 95 ? -7.903 8.258 3.852 1.00 86.31 95 TYR A CA 1
ATOM 756 C C . TYR A 1 95 ? -8.828 8.889 4.898 1.00 86.31 95 TYR A C 1
ATOM 758 O O . TYR A 1 95 ? -9.748 9.639 4.573 1.00 86.31 95 TYR A O 1
ATOM 766 N N . LEU A 1 96 ? -8.575 8.589 6.175 1.00 91.06 96 LEU A N 1
ATOM 767 C CA . LEU A 1 96 ? -9.277 9.257 7.267 1.00 91.06 96 LEU A 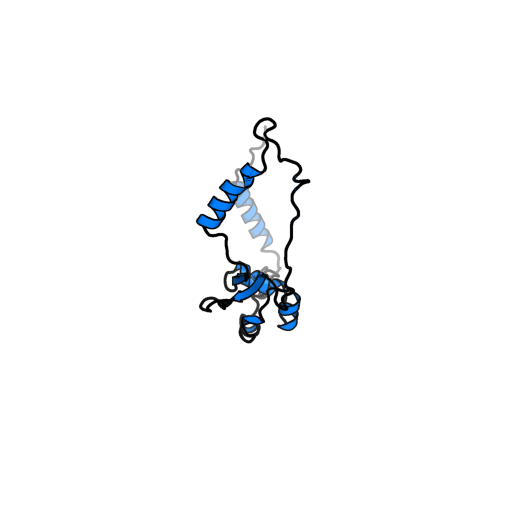CA 1
ATOM 768 C C . LEU A 1 96 ? -8.905 10.743 7.260 1.00 91.06 96 LEU A C 1
ATOM 770 O O . LEU A 1 96 ? -7.733 11.082 7.449 1.00 91.06 96 LEU A O 1
ATOM 774 N N . SER A 1 97 ? -9.903 11.608 7.070 1.00 93.56 97 SER A N 1
ATOM 775 C CA . SER A 1 97 ? -9.753 13.050 7.275 1.00 93.56 97 SER A CA 1
ATOM 776 C C . SER A 1 97 ? -9.404 13.352 8.735 1.00 93.56 97 SER A C 1
ATOM 778 O O . SER A 1 97 ? -9.610 12.513 9.617 1.00 93.56 97 SER A O 1
ATOM 780 N N . GLY A 1 98 ? -8.877 14.553 8.994 1.00 96.00 98 GLY A N 1
ATOM 781 C CA . GLY A 1 98 ? -8.633 15.030 10.358 1.00 96.00 98 GLY A CA 1
ATOM 782 C C . GLY A 1 98 ? -9.882 14.880 11.227 1.00 96.00 98 GLY A C 1
ATOM 783 O O . GLY A 1 98 ? -9.828 14.219 12.260 1.00 96.00 98 GLY A O 1
ATOM 784 N N . ASP A 1 99 ? -11.024 15.370 10.756 1.00 95.44 99 ASP A N 1
ATOM 785 C CA . ASP A 1 99 ? -12.301 15.303 11.479 1.00 95.44 99 ASP A CA 1
ATOM 786 C C . ASP A 1 99 ? -12.747 13.865 11.757 1.00 95.44 99 ASP A C 1
ATOM 788 O O . ASP A 1 99 ? -13.175 13.540 12.862 1.00 95.44 99 ASP A O 1
ATOM 792 N N . ASN A 1 100 ? -12.595 12.963 10.781 1.00 93.75 100 ASN A N 1
ATOM 793 C CA . ASN A 1 100 ? -12.943 11.554 10.965 1.00 93.75 100 ASN A CA 1
ATOM 794 C C . ASN A 1 100 ? -12.059 10.879 12.022 1.00 93.75 100 ASN A C 1
ATOM 796 O O . ASN A 1 100 ? -12.520 9.962 12.701 1.00 93.75 100 ASN A O 1
ATOM 800 N N . LYS A 1 101 ? -10.798 11.307 12.174 1.00 95.75 101 LYS A N 1
ATOM 801 C CA . LYS A 1 101 ? -9.931 10.834 13.262 1.00 95.75 101 LYS A CA 1
ATOM 802 C C . LYS A 1 101 ? -10.417 11.355 14.612 1.00 95.75 101 LYS A C 1
ATOM 804 O O . LYS A 1 101 ? -10.543 10.550 15.526 1.00 95.75 101 LYS A O 1
ATOM 809 N N . HIS A 1 102 ? -10.737 12.647 14.715 1.00 96.56 102 HIS A N 1
ATOM 810 C CA . HIS A 1 102 ? -11.232 13.249 15.959 1.00 96.56 102 HIS A CA 1
ATOM 811 C C . HIS A 1 102 ? -12.521 12.575 16.431 1.00 96.56 102 HIS A C 1
ATOM 813 O O . HIS A 1 102 ? -12.552 12.059 17.541 1.00 96.56 102 HIS A O 1
ATOM 819 N N . ARG A 1 103 ? -13.520 12.420 15.552 1.00 96.12 103 ARG A N 1
ATOM 820 C CA . ARG A 1 103 ? -14.773 11.724 15.898 1.00 96.12 103 ARG A CA 1
ATOM 821 C C . ARG A 1 103 ? -14.548 10.294 16.383 1.00 96.12 103 ARG A C 1
ATOM 823 O O . ARG A 1 103 ? -15.242 9.827 17.275 1.00 96.12 103 ARG A O 1
ATOM 830 N N . ARG A 1 104 ? -13.577 9.575 15.809 1.00 95.44 104 ARG A N 1
ATOM 831 C CA . ARG A 1 104 ? -13.226 8.219 16.268 1.00 95.44 104 ARG A CA 1
ATOM 832 C C . ARG A 1 104 ? -12.594 8.223 17.658 1.00 95.44 104 ARG A C 1
ATOM 834 O O . ARG A 1 104 ? -12.879 7.321 18.438 1.00 95.44 104 ARG A O 1
ATOM 841 N N . ILE A 1 105 ? -11.749 9.212 17.946 1.00 95.56 105 ILE A N 1
ATOM 842 C CA . ILE A 1 105 ? -11.130 9.395 19.264 1.00 95.56 105 ILE A CA 1
ATOM 843 C C . ILE A 1 105 ? -12.184 9.775 20.305 1.00 95.56 105 ILE A C 1
ATOM 845 O O . ILE A 1 105 ? -12.110 9.279 21.416 1.00 95.56 105 ILE A O 1
ATOM 849 N N . GLU A 1 106 ? -13.175 10.592 19.951 1.00 95.50 106 GLU A N 1
ATOM 850 C CA . GLU A 1 106 ? -14.292 10.946 20.840 1.00 95.50 106 GLU A CA 1
ATOM 851 C C . GLU A 1 106 ? -15.257 9.776 21.066 1.00 95.50 106 GLU A C 1
ATOM 853 O O . GLU A 1 106 ? -15.788 9.612 22.159 1.00 95.50 106 GLU A O 1
ATOM 858 N N . HIS A 1 107 ? -15.461 8.936 20.050 1.00 93.81 107 HIS A N 1
ATOM 859 C CA . HIS A 1 107 ? -16.355 7.783 20.119 1.00 93.81 107 HIS A CA 1
ATOM 860 C C . HIS A 1 107 ? -15.766 6.612 20.920 1.00 93.81 107 HIS A C 1
ATOM 862 O O . HIS A 1 107 ? -16.492 5.930 21.624 1.00 93.81 107 HIS A O 1
ATOM 868 N N . ALA A 1 108 ? -14.462 6.329 20.843 1.00 92.38 108 ALA A N 1
ATOM 869 C CA . ALA A 1 108 ? -13.898 5.153 21.524 1.00 92.38 108 ALA A CA 1
ATOM 870 C C . ALA A 1 108 ? -14.081 5.145 23.068 1.00 92.38 108 ALA A C 1
ATOM 872 O O . ALA A 1 108 ? -14.413 4.087 23.606 1.00 92.38 108 ALA A O 1
ATOM 873 N N . PRO A 1 109 ? -13.931 6.274 23.792 1.00 91.38 109 PRO A N 1
ATOM 874 C CA . PRO A 1 109 ? -14.148 6.346 25.235 1.00 91.38 109 PRO A CA 1
ATOM 875 C C . PRO A 1 109 ? -15.587 6.099 25.682 1.00 91.38 109 PRO A C 1
ATOM 877 O O . PRO A 1 109 ? -15.785 5.754 26.841 1.00 91.38 109 PRO A O 1
ATOM 880 N N . THR A 1 110 ? -16.593 6.233 24.809 1.00 91.31 110 THR A N 1
ATOM 881 C CA . THR A 1 110 ? -17.996 6.011 25.210 1.00 91.31 110 THR A CA 1
ATOM 882 C C . THR A 1 110 ? -18.284 4.558 25.580 1.00 91.31 110 THR A C 1
ATOM 884 O O . THR A 1 110 ? -19.298 4.281 26.207 1.00 91.31 110 THR A O 1
ATOM 887 N N . PHE A 1 111 ? -17.398 3.634 25.202 1.00 91.19 111 PHE A N 1
ATOM 888 C CA . PHE A 1 111 ? -17.485 2.210 25.533 1.00 91.19 111 PHE A CA 1
ATOM 889 C C . PHE A 1 111 ? -16.639 1.833 26.751 1.00 91.19 111 PHE A C 1
ATOM 891 O O . PHE A 1 111 ? -16.570 0.657 27.098 1.00 91.19 111 PHE A O 1
ATOM 898 N N . ILE A 1 112 ? -15.956 2.796 27.374 1.00 93.50 112 ILE A N 1
ATOM 899 C CA . ILE A 1 112 ? -15.126 2.563 28.554 1.00 93.50 112 ILE A CA 1
ATOM 900 C C . ILE A 1 112 ? -15.959 2.856 29.802 1.00 93.50 112 ILE A C 1
ATOM 902 O O . ILE A 1 112 ? -16.488 3.956 29.964 1.00 93.50 112 ILE A O 1
ATOM 906 N N . GLY A 1 113 ? -16.043 1.879 30.704 1.00 89.94 113 GLY A N 1
ATOM 907 C CA . GLY A 1 113 ? -16.745 2.029 31.974 1.00 89.94 113 GLY A CA 1
ATOM 908 C C . GLY A 1 113 ? -16.067 3.089 32.859 1.00 89.94 113 GLY A C 1
ATOM 909 O O . GLY A 1 113 ? -14.847 3.027 33.050 1.00 89.94 113 GLY A O 1
ATOM 910 N N . PRO A 1 114 ? -16.815 4.042 33.450 1.00 85.94 114 PRO A N 1
ATOM 911 C CA . PRO A 1 114 ? -16.243 5.181 34.179 1.00 85.94 114 PRO A CA 1
ATOM 912 C C . PRO A 1 114 ? -15.482 4.780 35.451 1.00 85.94 114 PRO A C 1
ATOM 914 O O . PRO A 1 114 ? -14.613 5.517 35.909 1.00 85.94 114 PRO A O 1
ATOM 917 N N . THR A 1 115 ? -15.804 3.620 36.028 1.00 87.44 115 THR A N 1
ATOM 918 C CA . THR A 1 115 ? -15.188 3.119 37.266 1.00 87.44 115 THR A CA 1
ATOM 919 C C . THR A 1 115 ? -14.099 2.092 36.982 1.00 87.44 115 THR A C 1
ATOM 921 O O . THR A 1 115 ? -13.015 2.163 37.552 1.00 87.44 115 THR A O 1
ATOM 924 N N . THR A 1 116 ? -14.376 1.138 36.094 1.00 88.00 116 THR A N 1
ATOM 925 C CA . THR A 1 116 ? -13.460 0.030 35.791 1.00 88.00 116 THR A CA 1
ATOM 926 C C . THR A 1 116 ? -12.321 0.466 34.870 1.00 88.00 116 THR A C 1
ATOM 928 O O . THR A 1 116 ? -11.276 -0.178 34.858 1.00 88.00 116 THR A O 1
ATOM 931 N N . LEU A 1 117 ? -12.517 1.546 34.098 1.00 90.38 117 LEU A N 1
ATOM 932 C CA . LEU A 1 117 ? -11.611 2.008 33.037 1.00 90.38 117 LEU A CA 1
ATOM 933 C C . LEU A 1 117 ? -11.297 0.916 31.997 1.00 90.38 117 LEU A C 1
ATOM 935 O O . LEU A 1 117 ? -10.260 0.943 31.337 1.00 90.38 117 LEU A O 1
ATOM 939 N N . MET A 1 118 ? -12.213 -0.042 31.849 1.00 93.25 118 MET A N 1
ATOM 940 C CA . MET A 1 118 ? -12.153 -1.143 30.891 1.00 93.25 118 MET A CA 1
ATOM 941 C C . MET A 1 118 ? -13.290 -0.999 29.885 1.00 93.25 118 MET A C 1
ATOM 943 O O . MET A 1 118 ? -14.297 -0.352 30.175 1.00 93.25 118 MET A O 1
ATOM 947 N N . PHE A 1 119 ? -13.138 -1.615 28.713 1.00 91.94 119 PHE A N 1
ATOM 948 C CA . PHE A 1 119 ? -14.228 -1.698 27.747 1.00 91.94 119 PHE A CA 1
ATOM 949 C C . PHE A 1 119 ? -15.381 -2.527 28.314 1.00 91.94 119 PHE A C 1
ATOM 951 O O . PHE A 1 119 ? -15.177 -3.663 28.749 1.00 91.94 119 PHE A O 1
ATOM 958 N N . GLU A 1 120 ? -16.580 -1.957 28.286 1.00 90.31 120 GLU A N 1
ATOM 959 C CA . GLU A 1 120 ? -17.810 -2.681 28.579 1.00 90.31 120 GLU A CA 1
ATOM 960 C C . GLU A 1 120 ? -18.028 -3.769 27.509 1.00 90.31 120 GLU A C 1
ATOM 962 O O . GLU A 1 120 ? -17.672 -3.579 26.342 1.00 90.31 120 GLU A O 1
ATOM 967 N N . PRO A 1 121 ? -18.610 -4.924 27.866 1.00 88.94 121 PRO A N 1
ATOM 968 C CA . PRO A 1 121 ? -18.717 -6.074 26.969 1.00 88.94 121 PRO A CA 1
ATOM 969 C C . PRO A 1 121 ? -19.709 -5.893 25.803 1.00 88.94 121 PRO A C 1
ATOM 971 O O . PRO A 1 121 ? -19.798 -6.781 24.958 1.00 88.94 121 PRO A O 1
ATOM 974 N N . MET A 1 122 ? -20.435 -4.767 25.735 1.00 90.94 122 MET A N 1
ATOM 975 C CA . MET A 1 122 ? -21.360 -4.402 24.644 1.00 90.94 122 MET A CA 1
ATOM 976 C C . MET A 1 122 ? -22.433 -5.467 24.336 1.00 90.94 122 MET A C 1
ATOM 978 O O . MET A 1 122 ? -22.887 -5.582 23.199 1.00 90.94 122 MET A O 1
ATOM 982 N N . TYR A 1 123 ? -22.849 -6.268 25.327 1.00 92.88 123 TYR A N 1
ATOM 983 C CA . TYR A 1 123 ? -23.832 -7.349 25.133 1.00 92.88 123 TYR A CA 1
ATOM 984 C C . TYR A 1 123 ? -25.223 -6.861 24.696 1.00 92.88 123 TYR A C 1
ATOM 986 O O . TYR A 1 123 ? -26.030 -7.650 24.210 1.00 92.88 123 TYR A O 1
ATOM 994 N N . ASP A 1 124 ? -25.501 -5.574 24.868 1.00 93.44 124 ASP A N 1
ATOM 995 C CA . ASP A 1 124 ? -26.722 -4.877 24.475 1.00 93.44 124 ASP A CA 1
ATOM 996 C C . ASP A 1 124 ? -26.637 -4.222 23.083 1.00 93.44 124 ASP A C 1
ATOM 998 O O . ASP A 1 124 ? -27.623 -3.658 22.606 1.00 93.44 124 ASP A O 1
ATOM 1002 N N . ILE A 1 125 ? -25.492 -4.318 22.397 1.00 91.88 125 ILE A N 1
ATOM 1003 C CA . ILE A 1 125 ? -25.268 -3.694 21.090 1.00 91.88 125 ILE A CA 1
ATOM 1004 C C . ILE A 1 125 ? -25.289 -4.749 19.983 1.00 91.88 125 ILE A C 1
ATOM 1006 O O . ILE A 1 125 ? -24.458 -5.654 19.927 1.00 91.88 125 ILE A O 1
ATOM 1010 N N . VAL A 1 126 ? -26.209 -4.585 19.031 1.00 94.12 126 VAL A N 1
ATOM 1011 C CA . VAL A 1 126 ? -26.256 -5.397 17.808 1.00 94.12 126 VAL A CA 1
ATOM 1012 C C . VAL A 1 126 ? -25.619 -4.615 16.660 1.00 94.12 126 VAL A C 1
ATOM 1014 O O . VAL A 1 126 ? -26.156 -3.605 16.208 1.00 94.12 126 VAL A O 1
ATOM 1017 N N . HIS A 1 127 ? -24.471 -5.084 16.168 1.00 92.25 127 HIS A N 1
ATOM 1018 C CA . HIS A 1 127 ? -23.814 -4.501 14.999 1.00 92.25 127 HIS A CA 1
ATOM 1019 C C . HIS A 1 127 ? -24.440 -5.027 13.704 1.00 92.25 127 HIS A C 1
ATOM 1021 O O . HIS A 1 127 ? -24.395 -6.225 13.427 1.00 92.25 127 HIS A O 1
ATOM 1027 N N . VAL A 1 128 ? -24.979 -4.121 12.890 1.00 95.38 128 VAL A N 1
ATOM 1028 C CA . VAL A 1 128 ? -25.492 -4.415 11.547 1.00 95.38 128 VAL A CA 1
ATOM 1029 C C . VAL A 1 128 ? -24.607 -3.700 10.536 1.00 95.38 128 VAL A C 1
ATOM 1031 O O . VAL A 1 128 ? -24.353 -2.506 10.675 1.00 95.38 128 VAL A O 1
ATOM 1034 N N . ASP A 1 129 ? -24.132 -4.428 9.530 1.00 94.56 129 ASP A N 1
ATOM 1035 C CA . ASP A 1 129 ? -23.335 -3.872 8.438 1.00 94.56 129 ASP A CA 1
ATOM 1036 C C . ASP A 1 129 ? -23.764 -4.501 7.113 1.00 94.56 129 ASP A C 1
ATOM 1038 O O . ASP A 1 129 ? -24.042 -5.702 7.042 1.00 94.56 129 ASP A O 1
ATOM 1042 N N . GLU A 1 130 ? -23.807 -3.689 6.061 1.00 91.19 130 GLU A N 1
ATOM 1043 C CA . GLU A 1 130 ? -24.077 -4.158 4.707 1.00 91.19 130 GLU A CA 1
ATOM 1044 C C . GLU A 1 130 ? -22.761 -4.258 3.940 1.00 91.19 130 GLU A C 1
ATOM 1046 O O . GLU A 1 130 ? -22.040 -3.277 3.733 1.00 91.19 130 GLU A O 1
ATOM 1051 N N . LYS A 1 131 ? -22.441 -5.471 3.491 1.00 89.06 131 LYS A N 1
ATOM 1052 C CA . LYS A 1 131 ? -21.204 -5.740 2.767 1.00 89.06 131 LYS A CA 1
ATOM 1053 C C . LYS A 1 131 ? -21.468 -5.887 1.275 1.00 89.06 131 LYS A C 1
ATOM 1055 O O . LYS A 1 131 ? -21.926 -6.928 0.814 1.00 89.06 131 LYS A O 1
ATOM 1060 N N . TRP A 1 132 ? -21.069 -4.872 0.516 1.00 83.88 132 TRP A N 1
ATOM 1061 C CA . TRP A 1 132 ? -21.051 -4.915 -0.944 1.00 83.88 132 TRP A CA 1
ATOM 1062 C C . TRP A 1 132 ? -19.833 -5.698 -1.451 1.00 83.88 132 TRP A C 1
ATOM 1064 O O . TRP A 1 132 ? -18.694 -5.443 -1.047 1.00 83.88 132 TRP A O 1
ATOM 1074 N N . PHE A 1 133 ? -20.063 -6.659 -2.345 1.00 80.75 133 PHE A N 1
ATOM 1075 C CA . PHE A 1 133 ? -18.995 -7.348 -3.064 1.00 80.75 133 PHE A CA 1
ATOM 1076 C C . PHE A 1 133 ? -18.661 -6.549 -4.320 1.00 80.75 133 PHE A C 1
ATOM 1078 O O . PHE A 1 133 ? -19.477 -6.438 -5.231 1.00 80.75 133 PHE A O 1
ATOM 1085 N N . HIS A 1 134 ? -17.467 -5.964 -4.348 1.00 79.88 134 HIS A N 1
ATOM 1086 C CA . HIS A 1 134 ? -16.970 -5.254 -5.518 1.00 79.88 134 HIS A CA 1
ATOM 1087 C C . HIS A 1 134 ? -16.223 -6.223 -6.432 1.00 79.88 134 HIS A C 1
ATOM 1089 O O . HIS A 1 134 ? -15.491 -7.088 -5.954 1.00 79.88 134 HIS A O 1
ATOM 1095 N N . GLU A 1 135 ? -16.371 -6.038 -7.742 1.00 83.81 135 GLU A N 1
ATOM 1096 C CA . GLU A 1 135 ? -15.532 -6.711 -8.742 1.00 83.81 135 GLU A CA 1
ATOM 1097 C C . GLU A 1 135 ? -14.064 -6.270 -8.628 1.00 83.81 135 GLU A C 1
ATOM 1099 O O . GLU A 1 135 ? -13.146 -6.997 -9.000 1.00 83.81 135 GLU A O 1
ATOM 1104 N N . ASP A 1 136 ? -13.840 -5.074 -8.083 1.00 82.62 136 ASP A N 1
ATOM 1105 C CA . ASP A 1 136 ? -12.537 -4.440 -8.044 1.00 82.62 136 ASP A CA 1
ATOM 1106 C C . ASP A 1 136 ? -11.855 -4.488 -6.661 1.00 82.62 136 ASP A C 1
ATOM 1108 O O . ASP A 1 136 ? -12.482 -4.360 -5.607 1.00 82.62 136 ASP A O 1
ATOM 1112 N N . ASP A 1 137 ? -10.527 -4.601 -6.670 1.00 83.25 137 ASP A N 1
ATOM 1113 C CA . ASP A 1 137 ? -9.677 -4.686 -5.489 1.00 83.25 137 ASP A CA 1
ATOM 1114 C C . ASP A 1 137 ? -9.498 -3.322 -4.814 1.00 83.25 137 ASP A C 1
ATOM 1116 O O . ASP A 1 137 ? -9.137 -2.327 -5.451 1.00 83.25 137 ASP A O 1
ATOM 1120 N N . ASN A 1 138 ? -9.606 -3.283 -3.481 1.00 83.12 138 ASN A N 1
ATOM 1121 C CA . ASN A 1 138 ? -9.431 -2.059 -2.684 1.00 83.12 138 ASN A CA 1
ATOM 1122 C C . ASN A 1 138 ? -8.125 -1.303 -2.968 1.00 83.12 138 ASN A C 1
ATOM 1124 O O . ASN A 1 138 ? -8.103 -0.076 -2.857 1.00 83.12 138 ASN A O 1
ATOM 1128 N N . THR A 1 139 ? -7.053 -2.022 -3.300 1.00 85.44 139 THR A N 1
ATOM 1129 C CA . THR A 1 139 ? -5.730 -1.463 -3.574 1.00 85.44 139 THR A CA 1
ATOM 1130 C C . THR A 1 139 ? -5.220 -2.024 -4.893 1.00 85.44 139 THR A C 1
ATOM 1132 O O . THR A 1 139 ? -5.157 -3.239 -5.057 1.00 85.44 139 THR A O 1
ATOM 1135 N N . ARG A 1 140 ? -4.809 -1.149 -5.811 1.00 85.44 140 ARG A N 1
ATOM 1136 C CA . ARG A 1 140 ? -4.125 -1.523 -7.052 1.00 85.44 140 ARG A CA 1
ATOM 1137 C C . ARG A 1 140 ? -2.758 -0.876 -7.063 1.00 85.44 140 ARG A C 1
ATOM 1139 O O . ARG A 1 140 ? -2.621 0.288 -6.706 1.00 85.44 140 ARG A O 1
ATOM 1146 N N . SER A 1 141 ? -1.755 -1.624 -7.487 1.00 87.12 141 SER A N 1
ATOM 1147 C CA . SER A 1 141 ? -0.415 -1.096 -7.669 1.00 87.12 141 SER A CA 1
ATOM 1148 C C . SER A 1 141 ? 0.026 -1.285 -9.110 1.00 87.12 141 SER A C 1
ATOM 1150 O O . SER A 1 141 ? -0.349 -2.266 -9.754 1.00 87.12 141 SER A O 1
ATOM 1152 N N . CYS A 1 142 ? 0.797 -0.333 -9.626 1.00 87.75 142 CYS A N 1
ATOM 1153 C CA . CYS A 1 142 ? 1.337 -0.360 -10.978 1.00 87.75 142 CYS A CA 1
ATOM 1154 C C . CYS A 1 142 ? 2.761 0.203 -11.029 1.00 87.75 142 CYS A C 1
ATOM 1156 O O . CYS A 1 142 ? 3.201 0.930 -10.132 1.00 87.75 142 CYS A O 1
ATOM 1158 N N . PHE A 1 143 ? 3.494 -0.157 -12.079 1.00 87.56 143 PHE A N 1
ATOM 1159 C CA . PHE A 1 143 ? 4.785 0.436 -12.391 1.00 87.56 143 PHE A CA 1
ATOM 1160 C C . PHE A 1 143 ? 4.635 1.711 -13.221 1.00 87.56 143 PHE A C 1
ATOM 1162 O O . PHE A 1 143 ? 3.958 1.721 -14.251 1.00 87.56 143 PHE A O 1
ATOM 1169 N N . ILE A 1 144 ? 5.337 2.758 -12.799 1.00 89.44 144 ILE A N 1
ATOM 1170 C CA . ILE A 1 144 ? 5.342 4.081 -13.420 1.00 89.44 144 ILE A CA 1
ATOM 1171 C C . ILE A 1 144 ? 6.782 4.486 -13.730 1.00 89.44 144 ILE A C 1
ATOM 1173 O O . ILE A 1 144 ? 7.680 4.279 -12.909 1.00 89.44 144 ILE A O 1
ATOM 1177 N N . PHE A 1 145 ? 6.991 5.055 -14.915 1.00 87.62 145 PHE A N 1
ATOM 1178 C CA . PHE A 1 145 ? 8.268 5.636 -15.324 1.00 87.62 145 PHE A CA 1
ATOM 1179 C C . PHE A 1 145 ? 8.377 7.111 -14.942 1.00 87.62 145 PHE A C 1
ATOM 1181 O O . PHE A 1 145 ? 7.375 7.798 -14.749 1.00 87.62 145 PHE A O 1
ATOM 1188 N N . ASP A 1 146 ? 9.605 7.622 -14.877 1.00 81.62 146 ASP A N 1
ATOM 1189 C CA . ASP A 1 146 ? 9.831 9.050 -14.670 1.00 81.62 146 ASP A CA 1
ATOM 1190 C C . ASP A 1 146 ? 9.156 9.882 -15.777 1.00 81.62 146 ASP A C 1
ATOM 1192 O O . ASP A 1 146 ? 9.395 9.679 -16.968 1.00 81.62 146 ASP A O 1
ATOM 1196 N N . GLY A 1 147 ? 8.286 10.810 -15.367 1.00 80.12 147 GLY A N 1
ATOM 1197 C CA . GLY A 1 147 ? 7.507 11.677 -16.259 1.00 80.12 147 GLY A CA 1
ATOM 1198 C C . GLY A 1 147 ? 6.112 11.159 -16.630 1.00 80.12 147 GLY A C 1
ATOM 1199 O O . GLY A 1 147 ? 5.351 11.897 -17.248 1.00 80.12 147 GLY A O 1
ATOM 1200 N N . GLU A 1 148 ? 5.739 9.937 -16.241 1.00 83.69 148 GLU A N 1
ATOM 1201 C CA . GLU A 1 148 ? 4.377 9.426 -16.431 1.00 83.69 148 GLU A CA 1
ATOM 1202 C C . GLU A 1 148 ? 3.486 9.768 -15.229 1.00 83.69 148 GLU A C 1
ATOM 1204 O O . GLU A 1 148 ? 3.891 9.658 -14.068 1.00 83.69 148 GLU A O 1
ATOM 1209 N N . THR A 1 149 ? 2.251 10.193 -15.497 1.00 79.12 149 THR A N 1
ATOM 1210 C CA . THR A 1 149 ? 1.270 10.466 -14.443 1.00 79.12 149 THR A CA 1
ATOM 1211 C C . THR A 1 149 ? 0.599 9.170 -14.011 1.00 79.12 149 THR A C 1
ATOM 1213 O O . THR A 1 149 ? 0.154 8.374 -14.836 1.00 79.12 149 THR A O 1
ATOM 1216 N N . ALA A 1 150 ? 0.506 8.964 -12.699 1.00 71.75 150 ALA A N 1
ATOM 1217 C CA . ALA A 1 150 ? -0.275 7.873 -12.149 1.00 71.75 150 ALA A CA 1
ATOM 1218 C C . ALA A 1 150 ? -1.756 8.031 -12.488 1.00 71.75 150 ALA A C 1
ATOM 1220 O O . ALA A 1 150 ? -2.315 9.122 -12.361 1.00 71.75 150 ALA A O 1
ATOM 1221 N N . LEU A 1 151 ? -2.396 6.920 -12.842 1.00 72.69 151 LEU A N 1
ATOM 1222 C CA . LEU A 1 151 ? -3.842 6.873 -12.997 1.00 72.69 151 LEU A CA 1
ATOM 1223 C C . LEU A 1 151 ? -4.510 7.290 -11.692 1.00 72.69 151 LEU A C 1
ATOM 1225 O O . LEU A 1 151 ? -4.322 6.657 -10.650 1.00 72.69 151 LEU A O 1
ATOM 1229 N N . GLN A 1 152 ? -5.303 8.353 -11.764 1.00 71.50 152 GLN A N 1
ATOM 1230 C CA . GLN A 1 152 ? -6.214 8.699 -10.689 1.00 71.50 152 GLN A CA 1
ATOM 1231 C C . GLN A 1 152 ? -7.362 7.704 -10.721 1.00 71.50 152 GLN A C 1
ATOM 1233 O O . GLN A 1 152 ? -8.009 7.504 -11.747 1.00 71.50 152 GLN A O 1
ATOM 1238 N N . ARG A 1 153 ? -7.594 7.052 -9.587 1.00 71.88 153 ARG A N 1
ATOM 1239 C CA . ARG A 1 153 ? -8.698 6.116 -9.456 1.00 71.88 153 ARG A CA 1
ATOM 1240 C C . ARG A 1 153 ? -9.938 6.914 -9.079 1.00 71.88 153 ARG A C 1
ATOM 1242 O O . ARG A 1 153 ? -10.013 7.422 -7.962 1.00 71.88 153 ARG A O 1
ATOM 1249 N N . SER A 1 154 ? -10.873 7.061 -10.013 1.00 62.69 154 SER A N 1
ATOM 1250 C CA . SER A 1 154 ? -12.201 7.578 -9.691 1.00 62.69 154 SER A CA 1
ATOM 1251 C C . SER A 1 154 ? -12.934 6.564 -8.816 1.00 62.69 154 SER A C 1
ATOM 1253 O O . SER A 1 154 ? -12.745 5.353 -8.962 1.00 62.69 154 SER A O 1
ATOM 1255 N N . ARG A 1 155 ? -13.715 7.078 -7.870 1.00 57.88 155 ARG A N 1
ATOM 1256 C CA . ARG A 1 155 ? -14.630 6.274 -7.063 1.00 57.88 155 ARG A CA 1
ATOM 1257 C C . ARG A 1 155 ? -15.845 5.869 -7.885 1.00 57.88 155 ARG A C 1
ATOM 1259 O O . ARG A 1 155 ? -16.237 6.682 -8.750 1.00 57.88 155 ARG A O 1
#

Radius of gyration: 33.46 Å; Cα contacts (8 Å, |Δi|>4): 94; chains: 1; bounding box: 98×32×62 Å